Protein AF-A0A0C9WBU6-F1 (afdb_monomer)

Secondary structure (DSSP, 8-state):
--------S---TTPPPSEEEE-TTSSSEEEE-S--S---EE--HHHH-----SS---TT-TTEEEEE-TTT--EEEEEETTTTEEEE-GGGB-B-TTSPBTTHHHH---EEESGGG-SS---SSSEEBSSSTTTS-B--

Mean predicted aligned error: 7.33 Å

InterPro domains:
  IPR006913 CENP-V/GFA domain [PF04828] (19-51)
  IPR011057 Mss4-like superfamily [SSF51316] (17-134)

Organism: NCBI:txid994086

Nearest PDB structures (foldseek):
  4wac-assembly1_A  TM=7.901E-01  e=9.351E-01  Staphylococcus aureus
  7qnt-assembly1_AAA  TM=7.932E-01  e=1.276E+00  Staphylococcus epidermidis
  4x7r-assembly2_B  TM=7.510E-01  e=1.358E+00  Staphylococcus aureus subsp. aureus 21178
  6w2x-assembly1_B  TM=4.704E-01  e=1.276E+00  Homo sapiens
  8p1x-assembly1_AAA  TM=4.088E-01  e=2.233E+00  Staphylococcus epidermidis

pLDDT: mean 85.5, std 17.8, range [31.09, 98.12]

Solvent-accessible surface area (backbone atoms only — not comparable to full-atom values): 8661 Å² total; per-residue (Å²): 136,85,82,82,77,86,73,85,65,87,73,69,86,90,68,77,64,69,43,50,30,32,36,92,78,56,85,42,70,52,72,34,77,64,78,66,97,71,39,60,46,66,27,40,67,71,71,71,52,8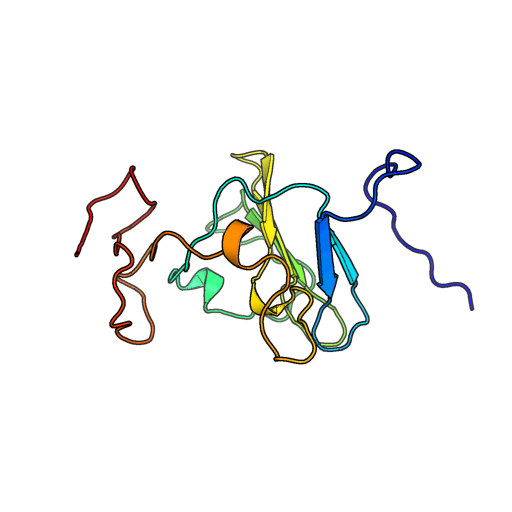4,63,76,53,49,58,49,79,38,89,92,41,71,52,38,43,39,39,29,37,83,88,70,36,40,64,46,38,30,42,29,71,86,75,76,43,77,48,70,43,72,91,31,44,43,56,47,99,87,69,46,55,62,68,41,94,69,55,56,60,63,31,30,22,23,45,86,54,44,94,66,90,77,95,65,92,53,44,28,14,60,34,50,82,97,75,40,60,73,77,87

Sequence (140 aa):
MSQEQIAIGVLPYGRTPFLNGSCFCKTVTFALYAPPVLSAFCHCTNCQRLTVLEHYDNPMKRHKRRFRCKTCGVCVASYNMNTFQYSIWGPTLERGTDGKILNWDKIKPTAHQFYGTRVLDVNDELGKWVGYEGKSTKIC

Structure (mmCIF, N/CA/C/O backbone):
data_AF-A0A0C9WBU6-F1
#
_entry.id   AF-A0A0C9WBU6-F1
#
loop_
_atom_site.group_PDB
_atom_site.id
_atom_site.type_symbol
_atom_site.label_atom_id
_atom_site.label_alt_id
_atom_site.label_comp_id
_atom_site.label_asym_id
_atom_site.label_entity_id
_atom_site.label_seq_id
_atom_site.pdbx_PDB_ins_code
_atom_site.Cartn_x
_atom_site.Cartn_y
_atom_site.Cartn_z
_atom_site.occupancy
_atom_site.B_iso_or_equiv
_atom_site.auth_seq_id
_atom_site.auth_comp_id
_atom_site.auth_asym_id
_atom_site.auth_atom_id
_atom_site.pdbx_PDB_model_num
ATOM 1 N N . MET A 1 1 ? -10.618 3.694 32.183 1.00 34.12 1 MET A N 1
ATOM 2 C CA . MET A 1 1 ? -9.425 3.063 31.580 1.00 34.12 1 MET A CA 1
ATOM 3 C C . MET A 1 1 ? -9.071 3.845 30.326 1.00 34.12 1 MET A C 1
ATOM 5 O O . MET A 1 1 ? -9.666 3.626 29.280 1.00 34.12 1 MET A O 1
ATOM 9 N N . SER A 1 2 ? -8.212 4.849 30.478 1.00 31.09 2 SER A N 1
ATOM 10 C CA . SER A 1 2 ? -7.728 5.716 29.404 1.00 31.09 2 SER A CA 1
ATOM 11 C C . SER A 1 2 ? -6.727 4.948 28.545 1.00 31.09 2 SER A C 1
ATOM 13 O O . SER A 1 2 ? -5.710 4.488 29.057 1.00 31.09 2 SER A O 1
ATOM 15 N N . GLN A 1 3 ? -7.020 4.775 27.256 1.00 33.06 3 GLN A N 1
ATOM 16 C CA . GLN A 1 3 ? -6.040 4.257 26.305 1.00 33.06 3 GLN A CA 1
ATOM 17 C C . GLN A 1 3 ? -5.033 5.365 25.995 1.00 33.06 3 GLN A C 1
ATOM 19 O O . GLN A 1 3 ? -5.389 6.392 25.420 1.00 33.06 3 GLN A O 1
ATOM 24 N N . GLU A 1 4 ? -3.784 5.153 26.399 1.00 34.06 4 GLU A N 1
ATOM 25 C CA . GLU A 1 4 ? -2.651 5.977 25.994 1.00 34.06 4 GLU A CA 1
ATOM 26 C C . GLU A 1 4 ? -2.433 5.818 24.484 1.00 34.06 4 GLU A C 1
ATOM 28 O O . GLU A 1 4 ? -2.013 4.770 23.990 1.00 34.06 4 GLU A O 1
ATOM 33 N N . GLN A 1 5 ? -2.751 6.869 23.728 1.00 33.53 5 GLN A N 1
ATOM 34 C CA . GLN A 1 5 ? -2.332 6.995 22.340 1.00 33.53 5 GLN A CA 1
ATOM 35 C C . GLN A 1 5 ? -0.854 7.392 22.321 1.00 33.53 5 GLN A C 1
ATOM 37 O O . GLN A 1 5 ? -0.492 8.513 22.672 1.00 33.53 5 GLN A O 1
ATOM 42 N N . ILE A 1 6 ? 0.007 6.473 21.889 1.00 32.53 6 ILE A N 1
ATOM 43 C CA . ILE A 1 6 ? 1.410 6.767 21.589 1.00 32.53 6 ILE A CA 1
ATOM 44 C C . ILE A 1 6 ? 1.434 7.626 20.314 1.00 32.53 6 ILE A C 1
ATOM 46 O O . ILE A 1 6 ? 1.388 7.112 19.196 1.00 32.53 6 ILE A O 1
ATOM 50 N N . ALA A 1 7 ? 1.451 8.948 20.487 1.00 34.44 7 ALA A N 1
ATOM 51 C CA . ALA A 1 7 ? 1.556 9.918 19.404 1.00 34.44 7 ALA A CA 1
ATOM 52 C C . ALA A 1 7 ? 3.016 10.025 18.937 1.00 34.44 7 ALA A C 1
ATOM 54 O O . ALA A 1 7 ? 3.849 10.684 19.558 1.00 34.44 7 ALA A O 1
ATOM 55 N N . ILE A 1 8 ? 3.336 9.368 17.822 1.00 41.56 8 ILE A N 1
ATOM 56 C CA . ILE A 1 8 ? 4.603 9.571 17.118 1.00 41.56 8 ILE A CA 1
ATOM 57 C C . ILE A 1 8 ? 4.432 10.812 16.230 1.00 41.56 8 ILE A C 1
ATOM 59 O O . ILE A 1 8 ? 3.912 10.720 15.121 1.00 41.56 8 ILE A O 1
ATOM 63 N N . GLY A 1 9 ? 4.852 11.972 16.737 1.00 39.25 9 GLY A N 1
ATOM 64 C CA . GLY A 1 9 ? 4.887 13.237 15.999 1.00 39.25 9 GLY A CA 1
ATOM 65 C C . GLY A 1 9 ? 3.729 14.175 16.337 1.00 39.25 9 GLY A C 1
ATOM 66 O O . GLY A 1 9 ? 2.559 13.823 16.226 1.00 39.25 9 GLY A O 1
ATOM 67 N N . VAL A 1 10 ? 4.073 15.395 16.745 1.00 42.53 10 VAL A N 1
ATOM 68 C CA . VAL A 1 10 ? 3.142 16.510 16.947 1.00 42.53 10 VAL A CA 1
ATOM 69 C C . VAL A 1 10 ? 2.334 16.705 15.660 1.00 42.53 10 VAL A C 1
ATOM 71 O O . VAL A 1 10 ? 2.887 17.100 14.634 1.00 42.53 10 VAL A O 1
ATOM 74 N N . LEU A 1 11 ? 1.036 16.394 15.690 1.00 48.97 11 LEU A N 1
ATOM 75 C CA . LEU A 1 11 ? 0.122 16.750 14.607 1.00 48.97 11 LEU A CA 1
ATOM 76 C C . LEU A 1 11 ? 0.175 18.278 14.451 1.00 48.97 11 LEU A C 1
ATOM 78 O O . LEU A 1 11 ? -0.061 18.973 15.442 1.00 48.97 11 LEU A O 1
ATOM 82 N N . PRO A 1 12 ? 0.474 18.842 13.266 1.00 47.84 12 PRO A N 1
ATOM 83 C CA . PRO A 1 12 ? 0.295 20.270 13.070 1.00 47.84 12 PRO A CA 1
ATOM 84 C C . PRO A 1 12 ? -1.193 20.564 13.268 1.00 47.84 12 PRO A C 1
ATOM 86 O O . PRO A 1 12 ? -2.043 20.075 12.519 1.00 47.84 12 PRO A O 1
ATOM 89 N N . TYR A 1 13 ? -1.492 21.302 14.333 1.00 42.34 13 TYR A N 1
ATOM 90 C CA . TYR A 1 13 ? -2.827 21.734 14.720 1.00 42.34 13 TYR A CA 1
ATOM 91 C C . TYR A 1 13 ? -3.584 22.256 13.481 1.00 42.34 13 TYR A C 1
ATOM 93 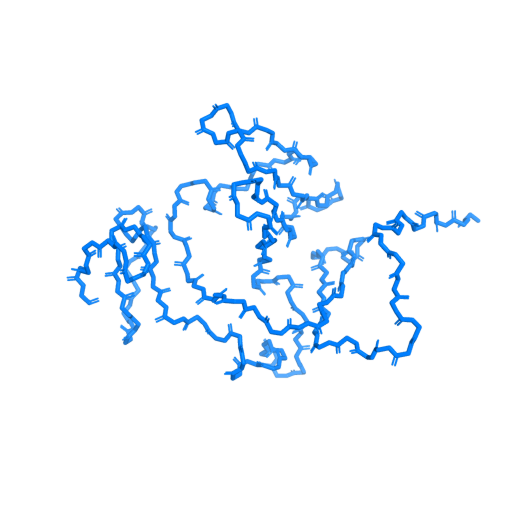O O . TYR A 1 13 ? -3.123 23.187 12.82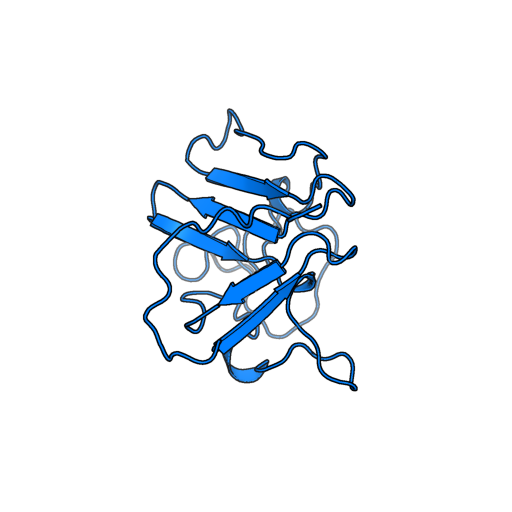3 1.00 42.34 13 TYR A O 1
ATOM 101 N N . GLY A 1 14 ? -4.706 21.617 13.121 1.00 58.62 14 GLY A N 1
ATOM 102 C CA . GLY A 1 14 ? -5.623 22.106 12.080 1.00 58.62 14 GLY A CA 1
ATOM 103 C C . GLY A 1 14 ? -5.553 21.476 10.678 1.00 58.62 14 GLY A C 1
ATOM 104 O O . GLY A 1 14 ? -6.236 21.974 9.787 1.00 58.62 14 GLY A O 1
ATOM 105 N N . ARG A 1 15 ? -4.792 20.398 10.427 1.00 69.81 15 ARG A N 1
ATOM 106 C CA . ARG A 1 15 ? -4.872 19.692 9.126 1.00 69.81 15 ARG A CA 1
ATOM 107 C C . ARG A 1 15 ? -5.868 18.533 9.147 1.00 69.81 15 ARG A C 1
ATOM 109 O O . ARG A 1 15 ? -5.721 17.600 9.932 1.00 69.81 15 ARG A O 1
ATOM 116 N N . THR A 1 16 ? -6.822 18.551 8.219 1.00 84.94 16 THR A N 1
ATOM 117 C CA . THR A 1 16 ? -7.675 17.396 7.907 1.00 84.94 16 THR A CA 1
ATOM 118 C C . THR A 1 16 ? -6.829 16.294 7.259 1.00 84.94 16 THR A C 1
ATOM 120 O O . THR A 1 16 ? -6.054 16.597 6.344 1.00 84.94 16 THR A O 1
ATOM 123 N N . PRO A 1 17 ? -6.944 15.027 7.697 1.00 91.38 17 PRO A N 1
ATOM 124 C CA . PRO A 1 17 ? -6.287 13.912 7.029 1.00 91.38 17 PRO A CA 1
ATOM 125 C C . PRO A 1 17 ? -6.650 13.846 5.544 1.00 91.38 17 PRO A C 1
ATOM 127 O O . PRO A 1 17 ? -7.810 13.979 5.163 1.00 91.38 17 PRO A O 1
ATOM 130 N N . PHE A 1 18 ? -5.646 13.597 4.708 1.00 92.56 18 PHE A N 1
ATOM 131 C CA . PHE A 1 18 ? -5.838 13.252 3.305 1.00 92.56 18 PHE A CA 1
ATOM 132 C C . PHE A 1 18 ? -6.555 11.903 3.167 1.00 92.56 18 PHE A C 1
ATOM 134 O O . PHE A 1 18 ? -7.392 11.740 2.285 1.00 92.56 18 PHE A O 1
ATOM 141 N N . LEU A 1 19 ? -6.216 10.931 4.017 1.00 95.12 19 LEU A N 1
ATOM 142 C CA . LEU A 1 19 ? -6.828 9.605 4.030 1.00 95.12 19 LEU A CA 1
ATOM 143 C C . LEU A 1 19 ? -6.599 8.943 5.389 1.00 95.12 19 LEU A C 1
ATOM 145 O O . LEU A 1 19 ? -5.492 9.026 5.921 1.00 95.12 19 LEU A O 1
ATOM 149 N N . ASN A 1 20 ? -7.596 8.250 5.931 1.00 96.94 20 ASN A N 1
ATOM 150 C CA . ASN A 1 20 ? -7.407 7.439 7.131 1.00 96.94 20 ASN A CA 1
ATOM 151 C C . ASN A 1 20 ? -7.177 5.970 6.780 1.00 96.94 20 ASN A C 1
ATOM 153 O O . ASN A 1 20 ? -7.427 5.501 5.666 1.00 96.94 20 ASN A O 1
ATOM 157 N N . GLY A 1 21 ? -6.716 5.218 7.767 1.00 96.38 21 GLY A N 1
ATOM 158 C CA . GLY A 1 21 ? -6.645 3.776 7.683 1.00 96.38 21 GLY A CA 1
ATOM 159 C C . GLY A 1 21 ? -6.678 3.118 9.050 1.00 96.38 21 GLY A C 1
ATOM 160 O O . GLY A 1 21 ? -6.606 3.755 10.102 1.00 96.38 21 GLY A O 1
ATOM 161 N N . SER A 1 22 ? -6.848 1.805 9.030 1.00 96.88 22 SER A N 1
ATOM 162 C CA . SER A 1 22 ? -6.983 0.989 10.229 1.00 96.88 22 SER A CA 1
ATOM 163 C C . SER A 1 22 ? -6.628 -0.463 9.950 1.00 96.88 22 SER A C 1
ATOM 165 O O . SER A 1 22 ? -6.815 -0.963 8.840 1.00 96.88 22 SER A O 1
ATOM 167 N N . CYS A 1 23 ? -6.159 -1.180 10.967 1.00 94.69 23 CYS A N 1
ATOM 168 C CA . CYS A 1 23 ? -6.141 -2.638 10.898 1.00 94.69 23 CYS A CA 1
ATOM 169 C C . CYS A 1 23 ? -7.577 -3.202 10.818 1.00 94.69 23 CYS A C 1
ATOM 171 O O . CYS A 1 23 ? -8.554 -2.500 11.087 1.00 94.69 23 CYS A O 1
ATOM 173 N N . PHE A 1 24 ? -7.726 -4.487 10.483 1.00 93.88 24 PHE A N 1
ATOM 174 C CA . PHE A 1 24 ? -9.055 -5.075 10.256 1.00 93.88 24 PHE A CA 1
ATOM 175 C C . PHE A 1 24 ? -9.929 -5.141 11.515 1.00 93.88 24 PHE A C 1
ATOM 177 O O . PHE A 1 24 ? -11.137 -4.965 11.411 1.00 93.88 24 PHE A O 1
ATOM 184 N N . CYS A 1 25 ? -9.338 -5.295 12.705 1.00 95.31 25 CYS A N 1
ATOM 185 C CA . CYS A 1 25 ? -10.072 -5.235 13.977 1.00 95.31 25 CYS A CA 1
ATOM 186 C C . CYS A 1 25 ? -10.223 -3.814 14.544 1.00 95.31 25 CYS A C 1
ATOM 188 O O . CYS A 1 25 ? -10.703 -3.656 15.661 1.00 95.31 25 CYS A O 1
ATOM 190 N N . LYS A 1 26 ? -9.774 -2.783 13.814 1.00 95.31 26 LYS A N 1
ATOM 191 C CA . LYS A 1 26 ? -9.861 -1.356 14.179 1.00 95.31 26 LYS A CA 1
ATOM 192 C C . LYS A 1 26 ? -9.103 -0.917 15.438 1.00 95.31 26 LYS A C 1
ATOM 194 O O . LYS A 1 26 ? -9.076 0.271 15.727 1.00 95.31 26 LYS A O 1
ATOM 199 N N . THR A 1 27 ? -8.415 -1.822 16.134 1.00 95.69 27 THR A N 1
ATOM 200 C CA . THR A 1 27 ? -7.588 -1.496 17.313 1.00 95.69 27 THR A CA 1
ATOM 201 C C . THR A 1 27 ? -6.438 -0.537 16.996 1.00 95.69 27 THR A C 1
ATOM 203 O O . THR A 1 27 ? -6.055 0.264 17.837 1.00 95.69 27 THR A O 1
ATOM 206 N N . VAL A 1 28 ? -5.872 -0.621 15.789 1.00 94.19 28 VAL A N 1
ATOM 207 C CA . VAL A 1 28 ? -4.840 0.303 15.305 1.00 94.19 28 VAL A CA 1
ATOM 208 C C . VAL A 1 28 ? -5.448 1.156 14.205 1.00 94.19 28 VAL A C 1
ATOM 210 O O . VAL A 1 28 ? -5.920 0.615 13.203 1.00 94.19 28 VAL A O 1
ATOM 213 N N . THR A 1 29 ? -5.389 2.472 14.374 1.00 96.31 29 THR A N 1
ATOM 214 C CA . THR A 1 29 ? -5.791 3.473 13.383 1.00 96.31 29 THR A CA 1
ATOM 215 C C . THR A 1 29 ? -4.610 4.381 13.052 1.00 96.31 29 THR A C 1
ATOM 217 O O . THR A 1 29 ? -3.662 4.503 13.828 1.00 96.31 29 THR A O 1
ATOM 220 N N . PHE A 1 30 ? -4.627 4.975 11.863 1.00 94.31 30 PHE A N 1
ATOM 221 C CA . PHE A 1 30 ? -3.617 5.930 11.420 1.00 94.31 30 PHE A CA 1
ATOM 222 C C . PHE A 1 30 ? -4.221 6.929 10.431 1.00 94.31 30 PHE A C 1
ATOM 224 O O . PHE A 1 30 ? -5.231 6.648 9.783 1.00 94.31 30 PHE A O 1
ATOM 231 N N . ALA A 1 31 ? -3.568 8.080 10.292 1.00 95.06 31 ALA A N 1
ATOM 232 C CA . ALA A 1 31 ? -3.947 9.137 9.365 1.00 95.06 31 ALA A CA 1
ATOM 233 C C . ALA A 1 31 ? -2.778 9.468 8.430 1.00 95.06 31 ALA A C 1
ATOM 235 O O . ALA A 1 31 ? -1.624 9.551 8.853 1.00 95.06 31 ALA A O 1
ATOM 236 N N . LEU A 1 32 ? -3.084 9.657 7.151 1.00 94.00 32 LEU A N 1
ATOM 237 C CA . LEU A 1 32 ? -2.162 10.124 6.125 1.00 94.00 32 LEU A CA 1
ATOM 238 C C . LEU A 1 32 ? -2.496 11.574 5.806 1.00 94.00 32 LEU A C 1
ATOM 240 O O . LEU A 1 32 ? -3.655 11.910 5.583 1.00 94.00 32 LEU A O 1
ATOM 244 N N . TYR A 1 33 ? -1.478 12.426 5.754 1.00 92.94 33 TYR A N 1
ATOM 245 C CA . TYR A 1 33 ? -1.635 13.870 5.541 1.00 92.94 33 TYR A CA 1
ATOM 246 C C . TYR A 1 33 ? -1.149 14.340 4.166 1.00 92.94 33 TYR A C 1
ATOM 248 O O . TYR A 1 33 ? -1.200 15.531 3.868 1.00 92.94 33 TYR A O 1
ATOM 256 N N . ALA A 1 34 ? -0.674 13.418 3.329 1.00 91.62 34 ALA A N 1
ATOM 257 C CA . ALA A 1 34 ? -0.230 13.691 1.971 1.00 91.62 34 ALA A CA 1
ATOM 258 C C . ALA A 1 34 ? -0.445 12.459 1.073 1.00 91.62 34 ALA A C 1
ATOM 260 O O . ALA A 1 34 ? -0.459 11.332 1.585 1.00 91.62 34 ALA A O 1
ATOM 261 N N . PRO A 1 35 ? -0.582 12.650 -0.252 1.00 92.94 35 PRO A N 1
ATOM 262 C CA . PRO A 1 35 ? -0.532 11.558 -1.218 1.00 92.94 35 PRO A CA 1
ATOM 263 C C . PRO A 1 35 ? 0.799 10.788 -1.153 1.00 92.94 35 PRO A C 1
ATOM 265 O O . PRO A 1 35 ? 1.829 11.361 -0.781 1.00 92.94 35 PRO A O 1
ATOM 268 N N . PRO A 1 36 ? 0.812 9.494 -1.519 1.00 94.50 36 PRO A N 1
ATOM 269 C CA . PRO A 1 36 ? 2.035 8.709 -1.534 1.00 94.50 36 PRO A CA 1
ATOM 270 C C . PRO A 1 36 ? 2.973 9.173 -2.654 1.00 94.50 36 PRO A C 1
ATOM 272 O O . PRO A 1 36 ? 2.539 9.503 -3.752 1.00 94.50 36 PRO A O 1
ATOM 275 N N . VAL A 1 37 ? 4.281 9.104 -2.399 1.00 94.38 37 VAL A N 1
ATOM 276 C CA . VAL A 1 37 ? 5.316 9.321 -3.429 1.00 94.38 37 VAL A CA 1
ATOM 277 C C . VAL A 1 37 ? 5.335 8.220 -4.498 1.00 94.38 37 VAL A C 1
ATOM 279 O O . VAL A 1 37 ? 5.839 8.431 -5.594 1.00 94.38 37 VAL A O 1
ATOM 282 N N . LEU A 1 38 ? 4.823 7.033 -4.162 1.00 94.19 38 LEU A N 1
ATOM 283 C CA . LEU A 1 38 ? 4.711 5.864 -5.031 1.00 94.19 38 LEU A CA 1
ATOM 284 C C . LEU A 1 38 ? 3.554 4.993 -4.536 1.00 94.19 38 LEU A C 1
ATOM 286 O O . LEU A 1 38 ? 3.477 4.688 -3.343 1.00 94.19 38 LEU A O 1
ATOM 290 N N . SER A 1 39 ? 2.721 4.522 -5.460 1.00 95.81 39 SER A N 1
ATOM 291 C CA . SER A 1 39 ? 1.752 3.455 -5.216 1.00 95.81 39 SER A CA 1
ATOM 292 C C . SER A 1 39 ? 1.975 2.341 -6.232 1.00 95.81 39 SER A C 1
ATOM 294 O O . SER A 1 39 ? 1.974 2.588 -7.433 1.00 95.81 39 SER A O 1
ATOM 296 N N . ALA A 1 40 ? 2.206 1.116 -5.764 1.00 95.69 40 ALA A N 1
ATOM 297 C CA . ALA A 1 40 ? 2.520 -0.018 -6.629 1.00 95.69 40 ALA A CA 1
ATOM 298 C C . ALA A 1 40 ? 2.047 -1.338 -6.013 1.00 95.69 40 ALA A C 1
ATOM 300 O O . ALA A 1 40 ? 2.061 -1.516 -4.790 1.00 95.69 40 ALA A O 1
ATOM 301 N N . PHE A 1 41 ? 1.715 -2.304 -6.866 1.00 95.75 41 PHE A N 1
ATOM 302 C CA . PHE A 1 41 ? 1.560 -3.691 -6.449 1.00 95.75 41 PHE A CA 1
ATOM 303 C C . PHE A 1 41 ? 2.942 -4.315 -6.247 1.00 95.75 41 PHE A C 1
ATOM 305 O O . PHE A 1 41 ? 3.730 -4.432 -7.182 1.00 95.75 41 PHE A O 1
ATOM 312 N N . CYS A 1 42 ? 3.252 -4.732 -5.018 1.00 93.94 42 CYS A N 1
ATOM 313 C CA . CYS A 1 42 ? 4.534 -5.352 -4.687 1.00 93.94 42 CYS A CA 1
ATOM 314 C C . CYS A 1 42 ? 4.384 -6.866 -4.530 1.00 93.94 42 CYS A C 1
ATOM 316 O O . CYS A 1 42 ? 3.750 -7.340 -3.588 1.00 93.94 42 CYS A O 1
ATOM 318 N N . HIS A 1 43 ? 5.047 -7.623 -5.401 1.00 92.81 43 HIS A N 1
ATOM 319 C CA . HIS A 1 43 ? 4.964 -9.084 -5.446 1.00 92.81 43 HIS A CA 1
ATOM 320 C C . HIS A 1 43 ? 6.097 -9.785 -4.704 1.00 92.81 43 HIS A C 1
ATOM 322 O O . HIS A 1 43 ? 6.212 -11.001 -4.785 1.00 92.81 43 HIS A O 1
ATOM 328 N N . CYS A 1 44 ? 6.947 -9.066 -3.964 1.00 90.38 44 CYS A N 1
ATOM 32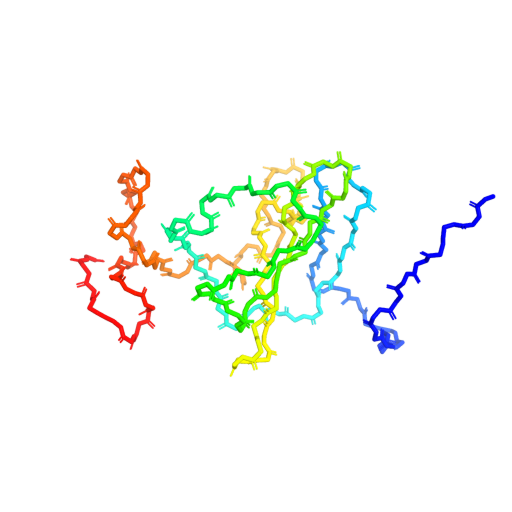9 C CA . CYS A 1 44 ? 8.056 -9.721 -3.275 1.00 90.38 44 CYS A CA 1
ATOM 330 C C . CYS A 1 44 ? 7.547 -10.682 -2.187 1.00 90.38 44 CYS A C 1
ATOM 332 O O . CYS A 1 44 ? 6.607 -10.371 -1.448 1.00 90.38 44 CYS A O 1
ATOM 334 N N . THR A 1 45 ? 8.236 -11.809 -2.011 1.00 87.94 45 THR A N 1
ATOM 335 C CA . THR A 1 45 ? 7.878 -12.849 -1.025 1.00 87.94 45 THR A CA 1
ATOM 336 C C . THR A 1 45 ? 7.758 -12.318 0.403 1.00 87.94 45 THR A C 1
ATOM 338 O O . THR A 1 45 ? 6.966 -12.804 1.204 1.00 87.94 45 THR A O 1
ATOM 341 N N . ASN A 1 46 ? 8.496 -11.258 0.734 1.00 84.94 46 ASN A N 1
ATOM 342 C CA . ASN A 1 46 ? 8.362 -10.594 2.024 1.00 84.94 46 ASN A CA 1
ATOM 343 C C . ASN A 1 46 ? 7.003 -9.897 2.173 1.00 84.94 46 ASN A C 1
ATOM 345 O O . ASN A 1 46 ? 6.432 -9.921 3.255 1.00 84.94 46 ASN A O 1
ATOM 349 N N . CYS A 1 47 ? 6.504 -9.191 1.155 1.00 84.81 47 CYS A N 1
ATOM 350 C CA . CYS A 1 47 ? 5.205 -8.503 1.219 1.00 84.81 47 CYS A CA 1
ATOM 351 C C . CYS A 1 47 ? 4.031 -9.484 1.146 1.00 84.81 47 CYS A C 1
ATOM 353 O O . CYS A 1 47 ? 3.009 -9.221 1.768 1.00 84.81 47 CYS A O 1
ATOM 355 N N . GLN A 1 48 ? 4.216 -10.620 0.472 1.00 85.38 48 GLN A N 1
ATOM 356 C CA . GLN A 1 48 ? 3.245 -11.717 0.449 1.00 85.38 48 GLN A CA 1
ATOM 357 C C . GLN A 1 48 ? 3.095 -12.396 1.815 1.00 85.38 48 GLN A C 1
ATOM 359 O O . GLN A 1 48 ? 2.003 -12.803 2.195 1.00 85.38 48 GLN A O 1
ATOM 364 N N . ARG A 1 49 ? 4.188 -12.513 2.579 1.00 77.56 49 ARG A N 1
ATOM 365 C CA . ARG A 1 49 ? 4.184 -13.199 3.876 1.00 77.56 49 ARG A CA 1
ATOM 366 C C . ARG A 1 49 ? 3.683 -12.291 5.005 1.00 77.56 49 ARG A C 1
ATOM 368 O O . ARG A 1 49 ? 4.302 -11.279 5.365 1.00 77.56 49 ARG A O 1
ATOM 375 N N . LEU A 1 50 ? 2.582 -12.707 5.625 1.00 63.44 50 LEU A N 1
ATOM 376 C CA . LEU A 1 50 ? 2.076 -12.160 6.881 1.00 63.44 50 LEU A CA 1
ATOM 377 C C . LEU A 1 50 ? 2.705 -12.941 8.047 1.00 63.44 50 LEU A C 1
ATOM 379 O O . LEU A 1 50 ? 2.256 -14.026 8.385 1.00 63.44 50 LEU A O 1
ATOM 383 N N . THR A 1 51 ? 3.780 -12.418 8.639 1.00 58.47 51 THR A N 1
ATOM 384 C CA . THR A 1 51 ? 4.328 -12.945 9.903 1.00 58.47 51 THR A CA 1
ATOM 385 C C . THR A 1 51 ? 3.664 -12.232 11.086 1.00 58.47 51 THR A C 1
ATOM 387 O O . THR A 1 51 ? 3.343 -11.056 10.966 1.00 58.47 51 THR A O 1
ATOM 390 N N . VAL A 1 52 ? 3.430 -12.916 12.212 1.00 56.06 52 VAL A N 1
ATOM 391 C CA . VAL A 1 52 ? 2.543 -12.444 13.310 1.00 56.06 52 VAL A CA 1
ATOM 392 C C . VAL A 1 52 ? 3.244 -11.514 14.325 1.00 56.06 52 VAL A C 1
ATOM 394 O O . VAL A 1 52 ? 2.633 -11.035 15.270 1.00 56.06 52 VAL A O 1
ATOM 397 N N . LEU A 1 53 ? 4.530 -11.215 14.144 1.00 61.12 53 LEU A N 1
ATOM 398 C CA . LEU A 1 53 ? 5.293 -10.392 15.091 1.00 61.12 53 LEU A CA 1
ATOM 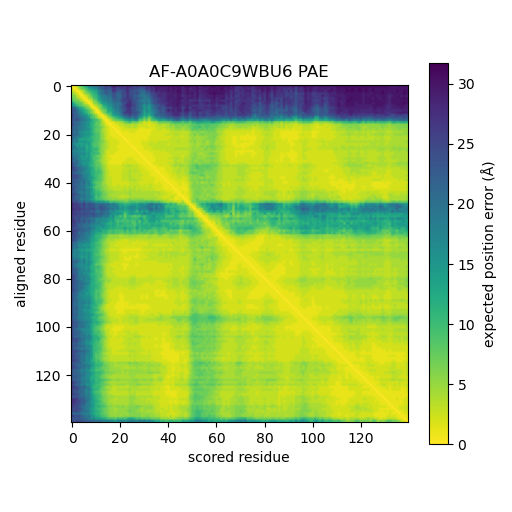399 C C . LEU A 1 53 ? 4.911 -8.903 14.985 1.00 61.12 53 LEU A C 1
ATOM 401 O O . LEU A 1 53 ? 4.884 -8.363 13.877 1.00 61.12 53 LEU A O 1
ATOM 405 N N . GLU A 1 54 ? 4.663 -8.243 16.128 1.00 54.81 54 GLU A N 1
ATOM 406 C CA . GLU A 1 54 ? 4.307 -6.808 16.236 1.00 54.81 54 GLU A CA 1
ATOM 407 C C . GLU A 1 54 ? 5.227 -5.927 15.383 1.00 54.81 54 GLU A C 1
ATOM 409 O O . GLU A 1 54 ? 4.773 -5.094 14.593 1.00 54.81 54 GLU A O 1
ATOM 414 N N . HIS A 1 55 ? 6.526 -6.179 15.515 1.00 66.88 55 HIS A N 1
ATOM 415 C CA . HIS A 1 55 ? 7.559 -5.751 14.597 1.00 66.88 55 HIS A CA 1
ATOM 416 C C . HIS A 1 55 ? 8.453 -6.948 14.276 1.00 66.88 55 HIS A C 1
ATOM 418 O O . HIS A 1 55 ? 8.617 -7.864 15.078 1.00 66.88 55 HIS A O 1
ATOM 424 N N . TYR A 1 56 ? 9.013 -6.961 13.072 1.00 68.44 56 TYR A N 1
ATOM 425 C CA . TYR A 1 56 ? 9.957 -7.987 12.648 1.00 68.44 56 TYR A CA 1
ATOM 426 C C . TYR A 1 56 ? 11.130 -7.309 11.961 1.00 68.44 56 TYR A C 1
ATOM 428 O O . TYR A 1 56 ? 10.964 -6.740 10.876 1.00 68.44 56 TYR A O 1
ATOM 436 N N . ASP A 1 57 ? 12.296 -7.392 12.590 1.00 69.62 57 ASP A N 1
ATOM 437 C CA . ASP A 1 57 ? 13.552 -7.013 11.967 1.00 69.62 57 ASP A CA 1
ATOM 438 C C . ASP A 1 57 ? 14.009 -8.180 11.091 1.00 69.62 57 ASP A C 1
ATOM 440 O O . ASP A 1 57 ? 14.430 -9.236 11.562 1.00 69.62 57 ASP A O 1
ATOM 444 N N . ASN A 1 58 ? 13.865 -8.011 9.779 1.00 69.81 58 ASN A N 1
ATOM 445 C CA . ASN A 1 58 ? 14.276 -9.032 8.829 1.00 69.81 58 ASN A CA 1
ATOM 446 C C . ASN A 1 58 ? 15.813 -9.035 8.732 1.00 69.81 58 ASN A C 1
ATOM 448 O O . ASN A 1 58 ? 16.369 -8.037 8.264 1.00 69.81 58 ASN A O 1
ATOM 452 N N . PRO A 1 59 ? 16.516 -10.132 9.074 1.00 72.62 59 PRO A N 1
ATOM 453 C CA . PRO A 1 59 ? 17.977 -10.173 9.000 1.00 72.62 59 PRO A CA 1
ATOM 454 C C . PRO A 1 59 ? 18.499 -9.953 7.571 1.00 72.62 59 PRO A C 1
ATOM 456 O O . PRO A 1 59 ? 19.582 -9.396 7.399 1.00 72.62 59 PRO A O 1
ATOM 459 N N . MET A 1 60 ? 17.698 -10.295 6.554 1.00 74.69 60 MET A N 1
ATOM 460 C CA . MET A 1 60 ? 17.990 -10.058 5.135 1.00 74.69 60 MET A CA 1
ATOM 461 C C . MET A 1 60 ? 17.623 -8.642 4.666 1.00 74.69 60 MET A C 1
ATOM 463 O O . MET A 1 60 ? 18.043 -8.217 3.593 1.00 74.69 60 MET A O 1
ATOM 467 N N . LYS A 1 61 ? 16.812 -7.899 5.432 1.00 76.31 61 LYS A N 1
ATOM 468 C CA . LYS A 1 61 ? 16.375 -6.527 5.112 1.00 76.31 61 LYS A CA 1
ATOM 469 C C . LYS A 1 61 ? 16.346 -5.645 6.360 1.00 76.31 61 LYS A C 1
ATOM 471 O O . LYS A 1 61 ? 15.314 -5.069 6.694 1.00 76.31 61 LYS A O 1
ATOM 476 N N . ARG A 1 62 ? 17.503 -5.507 7.012 1.00 81.19 62 ARG A N 1
ATOM 477 C CA . ARG A 1 62 ? 17.673 -4.749 8.269 1.00 81.19 62 ARG A CA 1
ATOM 478 C C . ARG A 1 62 ? 17.225 -3.292 8.174 1.00 81.19 62 ARG A C 1
ATOM 480 O O . ARG A 1 62 ? 16.792 -2.717 9.158 1.00 81.19 62 ARG A O 1
ATOM 487 N N . HIS A 1 63 ? 17.272 -2.715 6.975 1.00 87.19 63 HIS A N 1
ATOM 488 C CA . HIS A 1 63 ? 16.811 -1.356 6.701 1.00 87.19 63 HIS A CA 1
ATOM 489 C C . HIS A 1 63 ? 15.282 -1.196 6.729 1.00 87.19 63 HIS A C 1
ATOM 491 O O . HIS A 1 63 ? 14.808 -0.072 6.603 1.00 87.19 63 HIS A O 1
ATOM 497 N N . LYS 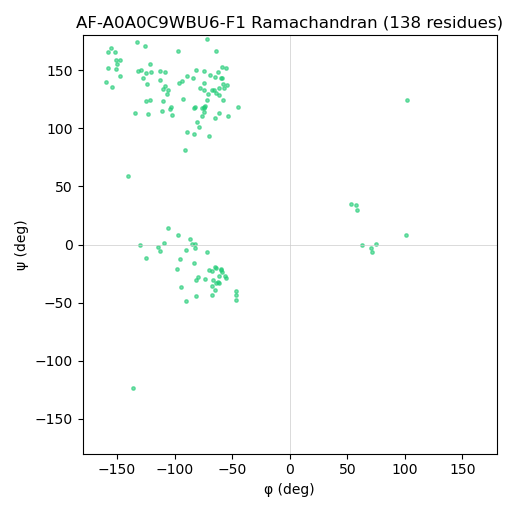A 1 64 ? 14.489 -2.272 6.852 1.00 85.88 64 LYS A N 1
ATOM 498 C CA . LYS A 1 64 ? 13.023 -2.211 6.784 1.00 85.88 64 LYS A CA 1
ATOM 499 C C . LYS A 1 64 ? 12.365 -2.782 8.039 1.00 85.88 64 LYS A C 1
ATOM 501 O O . LYS A 1 64 ? 12.345 -3.995 8.230 1.00 85.88 64 LYS A O 1
ATOM 506 N N . ARG A 1 65 ? 11.723 -1.910 8.820 1.00 87.88 65 ARG A N 1
ATOM 507 C CA . ARG A 1 65 ? 10.894 -2.270 9.982 1.00 87.88 65 ARG A CA 1
ATOM 508 C C . ARG A 1 65 ? 9.423 -2.336 9.586 1.00 87.88 65 ARG A C 1
ATOM 510 O O . ARG A 1 65 ? 8.955 -1.490 8.831 1.00 87.88 65 ARG A O 1
ATOM 517 N N . ARG A 1 66 ? 8.678 -3.326 10.078 1.00 87.31 66 ARG A N 1
ATOM 518 C CA . ARG A 1 66 ? 7.228 -3.475 9.840 1.00 87.31 66 ARG A CA 1
ATOM 519 C C . ARG A 1 66 ? 6.442 -3.266 11.124 1.00 87.31 66 ARG A C 1
ATOM 521 O O . ARG A 1 66 ? 6.940 -3.626 12.180 1.00 87.31 66 ARG A O 1
ATOM 528 N N . PHE A 1 67 ? 5.226 -2.748 10.997 1.00 88.69 67 PHE A N 1
ATOM 529 C CA . PHE A 1 67 ? 4.311 -2.479 12.102 1.00 88.69 67 PHE A CA 1
ATOM 530 C C . PHE A 1 67 ? 3.009 -3.247 11.8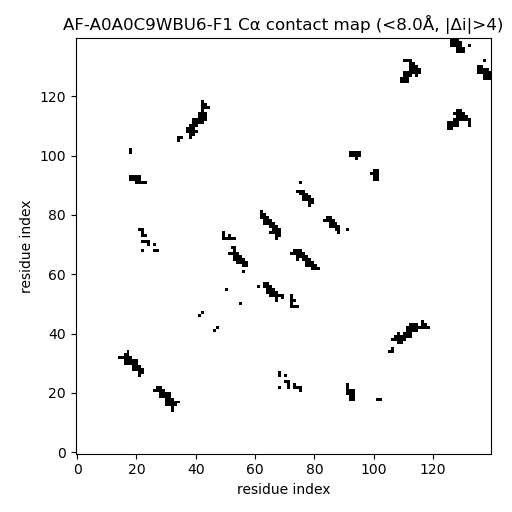93 1.00 88.69 67 PHE A C 1
ATOM 532 O O . PHE A 1 67 ? 2.362 -3.117 10.844 1.00 88.69 67 PHE A O 1
ATOM 539 N N . ARG A 1 68 ? 2.628 -4.053 12.885 1.00 89.12 68 ARG A N 1
ATOM 540 C CA . ARG A 1 68 ? 1.445 -4.915 12.833 1.00 89.12 68 ARG A CA 1
ATOM 541 C C . ARG A 1 68 ? 0.561 -4.728 14.055 1.00 89.12 68 ARG A C 1
ATOM 543 O O . ARG A 1 68 ? 1.037 -4.436 15.146 1.00 89.12 68 ARG A O 1
ATOM 550 N N . CYS A 1 69 ? -0.737 -4.933 13.873 1.00 89.19 69 CYS A N 1
ATOM 551 C CA . CYS A 1 69 ? -1.672 -4.957 14.990 1.00 89.19 69 CYS A CA 1
ATOM 552 C C . CYS A 1 69 ? -1.472 -6.228 15.830 1.00 89.19 69 CYS A C 1
ATOM 554 O O . CYS A 1 69 ? -1.508 -7.326 15.281 1.00 89.19 69 CYS A O 1
ATOM 556 N N . LYS A 1 70 ? -1.339 -6.090 17.155 1.00 87.88 70 LYS A N 1
ATOM 557 C CA . LYS A 1 70 ? -1.233 -7.230 18.087 1.00 87.88 70 LYS A CA 1
ATOM 558 C C . LYS A 1 70 ? -2.472 -8.122 18.103 1.00 87.88 70 LYS A C 1
ATOM 560 O O . LYS A 1 70 ? -2.357 -9.320 18.308 1.00 87.88 70 LYS A O 1
ATOM 565 N N . THR A 1 71 ? -3.643 -7.534 17.880 1.00 90.88 71 THR A N 1
ATOM 566 C CA . THR A 1 71 ? -4.925 -8.236 17.994 1.00 90.88 71 THR A CA 1
ATOM 567 C C . THR A 1 71 ? -5.252 -9.055 16.748 1.00 90.88 71 THR A C 1
ATOM 569 O O . THR A 1 71 ? -5.681 -10.194 16.868 1.00 90.88 71 THR A O 1
ATOM 572 N N . CYS A 1 72 ? -5.045 -8.504 15.545 1.00 90.50 72 CYS A N 1
ATOM 573 C CA . CYS A 1 72 ? -5.401 -9.185 14.289 1.00 90.50 72 CYS A CA 1
ATOM 574 C C . CYS A 1 72 ? -4.210 -9.557 13.391 1.00 90.50 72 CYS A C 1
ATOM 576 O O . CYS A 1 72 ? -4.413 -10.101 12.310 1.00 90.50 72 CYS A O 1
ATOM 578 N N . GLY A 1 73 ? -2.971 -9.222 13.765 1.00 88.50 73 GLY A N 1
ATOM 579 C CA . GLY A 1 73 ? -1.755 -9.552 13.004 1.00 88.50 73 GLY A CA 1
ATOM 580 C C . GLY A 1 73 ? -1.553 -8.778 11.690 1.00 88.50 73 GLY A C 1
ATOM 581 O O . GLY A 1 73 ? -0.499 -8.890 11.056 1.00 88.50 73 GLY A O 1
ATOM 582 N N . VAL A 1 74 ? -2.529 -7.968 11.267 1.00 90.06 74 VAL A N 1
ATOM 583 C CA . VAL A 1 74 ? -2.472 -7.197 10.016 1.00 90.06 74 VAL A CA 1
ATOM 584 C C . VAL A 1 74 ? -1.303 -6.214 10.040 1.00 90.06 74 VAL A C 1
ATOM 586 O O . VAL A 1 74 ? -1.167 -5.417 10.970 1.00 90.06 74 VAL A O 1
ATOM 589 N N . CYS A 1 75 ? -0.482 -6.246 8.988 1.00 90.56 75 CYS A N 1
ATOM 590 C CA . CYS A 1 75 ? 0.554 -5.244 8.745 1.00 90.56 75 CYS A CA 1
ATOM 591 C C . CYS A 1 75 ? -0.092 -3.957 8.244 1.00 90.56 75 CYS A C 1
ATOM 593 O O . CYS A 1 75 ? -0.691 -3.954 7.172 1.00 90.56 75 CYS A O 1
ATOM 595 N N . VAL A 1 76 ? 0.043 -2.871 9.001 1.00 92.31 76 VAL A N 1
ATOM 596 C CA . VAL A 1 76 ? -0.524 -1.569 8.623 1.00 92.31 76 VAL A CA 1
ATOM 597 C C . VAL A 1 76 ? 0.499 -0.704 7.896 1.00 92.31 76 VAL A C 1
ATOM 599 O O . VAL A 1 76 ? 0.152 -0.016 6.938 1.00 92.31 76 VAL A O 1
ATOM 602 N N . ALA A 1 77 ? 1.767 -0.783 8.308 1.00 92.81 77 ALA A N 1
ATOM 603 C CA . ALA A 1 77 ? 2.821 0.080 7.802 1.00 92.81 77 ALA A CA 1
ATOM 604 C C . ALA A 1 77 ? 4.202 -0.582 7.863 1.00 92.81 77 ALA A C 1
ATOM 606 O O . ALA A 1 77 ? 4.427 -1.586 8.541 1.00 92.81 77 ALA A O 1
ATOM 607 N N . SER A 1 78 ? 5.162 0.013 7.166 1.00 91.19 78 SER A N 1
ATOM 608 C CA . SER A 1 78 ? 6.579 -0.302 7.301 1.00 91.19 78 SER A CA 1
ATOM 609 C C . SER A 1 78 ? 7.413 0.938 7.069 1.00 91.19 78 SER A C 1
ATOM 611 O O . SER A 1 78 ? 7.071 1.720 6.190 1.00 91.19 78 SER A O 1
ATOM 613 N N . TYR A 1 79 ? 8.515 1.066 7.791 1.00 91.69 79 TYR A N 1
ATOM 614 C CA . TYR A 1 79 ? 9.477 2.145 7.643 1.00 91.69 79 TYR A CA 1
ATOM 615 C C . TYR A 1 79 ? 10.764 1.629 7.001 1.00 91.69 79 TYR A C 1
ATOM 617 O O . TYR A 1 79 ? 11.250 0.554 7.363 1.00 91.69 79 TYR A O 1
ATOM 625 N N . ASN A 1 80 ? 11.302 2.382 6.044 1.00 91.06 80 ASN A N 1
ATOM 626 C CA . ASN A 1 80 ? 12.577 2.100 5.395 1.00 91.06 80 ASN A CA 1
ATOM 627 C C . ASN A 1 80 ? 13.620 3.145 5.810 1.00 91.06 80 ASN A C 1
ATOM 629 O O . ASN A 1 80 ? 13.500 4.308 5.441 1.00 91.06 80 ASN A O 1
ATOM 633 N N . MET A 1 81 ? 14.662 2.721 6.524 1.00 92.44 81 MET A N 1
ATOM 634 C CA . MET A 1 81 ? 15.742 3.589 7.005 1.00 92.44 81 MET A CA 1
ATOM 635 C C . MET A 1 81 ? 16.654 4.106 5.886 1.00 92.44 81 MET A C 1
ATOM 637 O O . MET A 1 81 ? 17.283 5.138 6.064 1.00 92.44 81 MET A O 1
ATOM 641 N N . ASN A 1 82 ? 16.708 3.437 4.729 1.00 91.50 82 ASN A N 1
ATOM 642 C CA . ASN A 1 82 ? 17.532 3.895 3.605 1.00 91.50 82 ASN A CA 1
ATOM 643 C C . ASN A 1 82 ? 16.862 5.028 2.818 1.00 91.50 82 ASN A C 1
ATOM 645 O O . ASN A 1 82 ? 17.548 5.817 2.180 1.00 91.50 82 ASN A O 1
ATOM 649 N N . THR A 1 83 ? 15.527 5.075 2.808 1.00 91.31 83 THR A N 1
ATOM 650 C CA . THR A 1 83 ? 14.762 6.088 2.060 1.00 91.31 83 THR A CA 1
ATOM 651 C C . THR A 1 83 ? 14.010 7.057 2.962 1.00 91.31 83 THR A C 1
ATOM 653 O O . THR A 1 83 ? 13.406 7.993 2.453 1.00 91.31 83 THR A O 1
ATOM 656 N N . PHE A 1 84 ? 14.027 6.832 4.280 1.00 94.00 84 PHE A N 1
ATOM 657 C CA . PHE A 1 84 ? 13.276 7.593 5.283 1.00 94.00 84 PHE A CA 1
ATOM 658 C C . PHE A 1 84 ? 11.773 7.683 4.967 1.00 94.00 84 PHE A C 1
ATOM 660 O O . PHE A 1 84 ? 11.118 8.687 5.231 1.00 94.00 84 PHE A O 1
ATOM 667 N N . GLN A 1 85 ? 11.210 6.620 4.383 1.00 93.81 85 GLN A N 1
ATOM 668 C CA . GLN A 1 85 ? 9.823 6.586 3.913 1.00 93.81 85 GLN A CA 1
ATOM 669 C C . GLN A 1 85 ? 9.010 5.486 4.586 1.00 93.81 85 GLN A C 1
ATOM 671 O O . GLN A 1 85 ? 9.508 4.393 4.879 1.00 93.81 85 GLN A O 1
ATOM 676 N N . TYR A 1 86 ? 7.717 5.769 4.743 1.00 94.44 86 TYR A N 1
ATOM 677 C CA . TYR A 1 86 ? 6.714 4.790 5.133 1.00 94.44 86 TYR A CA 1
ATOM 678 C C . TYR A 1 86 ? 6.046 4.173 3.902 1.00 94.44 86 TYR A C 1
ATOM 680 O O . TYR A 1 86 ? 5.739 4.853 2.928 1.00 94.44 86 TYR A O 1
ATOM 688 N N . SER A 1 87 ? 5.787 2.871 3.963 1.00 93.94 87 SER A N 1
ATOM 689 C CA . SER A 1 87 ? 4.869 2.177 3.058 1.00 93.94 87 SER A CA 1
ATOM 690 C C . SER A 1 87 ? 3.635 1.758 3.840 1.00 93.94 87 SER A C 1
ATOM 692 O O . SER A 1 87 ? 3.775 1.187 4.922 1.00 93.94 87 SER A O 1
ATOM 694 N N . ILE A 1 88 ? 2.456 2.003 3.276 1.00 95.12 88 ILE A N 1
ATOM 695 C CA . ILE A 1 88 ? 1.158 1.649 3.853 1.00 95.12 88 ILE A CA 1
ATOM 696 C C . ILE A 1 88 ? 0.517 0.566 2.988 1.00 95.12 88 ILE A C 1
ATOM 698 O O . ILE A 1 88 ? 0.639 0.589 1.763 1.00 95.12 88 ILE A O 1
ATOM 702 N N . TRP A 1 89 ? -0.144 -0.403 3.616 1.00 93.81 89 TRP A N 1
ATOM 703 C CA . TRP A 1 89 ? -0.808 -1.487 2.897 1.00 93.81 89 TRP A CA 1
ATOM 704 C C . TRP A 1 89 ? -2.190 -1.037 2.428 1.00 93.81 89 TRP A C 1
ATOM 706 O O . TRP A 1 89 ? -3.066 -0.795 3.243 1.00 93.81 89 TRP A O 1
ATOM 716 N N . GLY A 1 90 ? -2.419 -0.993 1.114 1.00 93.94 90 GLY A N 1
ATOM 717 C CA . GLY A 1 90 ? -3.700 -0.566 0.530 1.00 93.94 90 GLY A CA 1
ATOM 718 C C . GLY A 1 90 ? -4.966 -1.183 1.161 1.00 93.94 90 GLY A C 1
ATOM 719 O O . GLY A 1 90 ? -5.925 -0.449 1.385 1.00 93.94 90 GLY A O 1
ATOM 720 N N . PRO A 1 91 ? -5.000 -2.485 1.520 1.00 93.62 91 PRO A N 1
ATOM 721 C CA . PRO A 1 91 ? -6.171 -3.088 2.163 1.00 93.62 91 PRO A CA 1
ATOM 722 C C . PRO A 1 91 ? -6.596 -2.459 3.498 1.00 93.62 91 PRO A C 1
ATOM 724 O O . PRO A 1 91 ? -7.745 -2.640 3.888 1.00 93.62 91 PRO A O 1
ATOM 727 N N . THR A 1 92 ? -5.706 -1.748 4.196 1.00 95.56 92 THR A N 1
ATOM 728 C CA . THR A 1 92 ? -5.992 -1.111 5.494 1.00 95.56 92 THR A CA 1
ATOM 729 C C . THR A 1 92 ? -6.515 0.320 5.361 1.00 95.56 92 THR A C 1
ATOM 731 O O . THR A 1 92 ? -6.870 0.934 6.366 1.00 95.56 92 THR A O 1
ATOM 734 N N . LEU A 1 93 ? -6.573 0.863 4.142 1.00 97.00 93 LEU A N 1
ATOM 735 C CA . LEU A 1 93 ? -7.066 2.213 3.881 1.00 97.00 93 LEU A CA 1
ATOM 736 C C . LEU A 1 93 ? -8.591 2.290 3.990 1.00 97.00 93 LEU A C 1
ATOM 738 O O . LEU A 1 93 ? -9.306 1.324 3.713 1.00 97.00 93 LEU A O 1
ATOM 742 N N . GLU A 1 94 ? -9.074 3.457 4.402 1.00 96.81 94 GLU A N 1
ATOM 743 C CA . GLU A 1 94 ? -10.496 3.763 4.509 1.00 96.81 94 GLU A CA 1
ATOM 744 C C . GLU A 1 94 ? -11.216 3.629 3.159 1.00 96.81 94 GLU A C 1
ATOM 746 O O . GLU A 1 94 ? -10.673 3.946 2.095 1.00 96.81 94 GLU A O 1
ATOM 751 N N . ARG A 1 95 ? -12.455 3.133 3.210 1.00 96.88 95 ARG A N 1
ATOM 752 C CA . ARG A 1 95 ? -13.286 2.849 2.039 1.00 96.88 95 ARG A CA 1
ATOM 753 C C . ARG A 1 95 ? -14.620 3.572 2.137 1.00 96.88 95 ARG A C 1
ATOM 755 O O . ARG A 1 95 ? -15.144 3.741 3.236 1.00 96.88 95 ARG A O 1
ATOM 762 N N . GLY A 1 96 ? -15.152 3.967 0.985 1.00 96.06 96 GLY A N 1
ATOM 763 C CA . GLY A 1 96 ? -16.507 4.489 0.860 1.00 96.06 96 GLY A CA 1
ATOM 764 C C . GLY A 1 96 ? -17.564 3.398 1.029 1.00 96.06 96 GLY A C 1
ATOM 765 O O . GLY A 1 96 ? -17.258 2.209 1.149 1.00 96.06 96 GLY A O 1
ATOM 766 N N . THR A 1 97 ? -18.831 3.804 0.998 1.00 96.06 97 THR A N 1
ATOM 767 C CA . THR A 1 97 ? -19.992 2.897 1.054 1.00 96.06 97 THR A CA 1
ATOM 768 C C . THR A 1 97 ? -20.079 1.957 -0.151 1.00 96.06 97 THR A C 1
ATOM 770 O O . THR A 1 97 ? -20.690 0.899 -0.057 1.00 96.06 97 THR A O 1
ATOM 773 N N . ASP A 1 98 ? -19.422 2.301 -1.260 1.00 95.81 98 ASP A N 1
ATOM 774 C CA . ASP A 1 98 ? -19.273 1.473 -2.462 1.00 95.81 98 ASP A CA 1
ATOM 775 C C . ASP A 1 98 ? -18.141 0.431 -2.351 1.00 95.81 98 ASP A C 1
ATOM 777 O O . ASP A 1 98 ? -17.857 -0.302 -3.299 1.00 95.81 98 ASP A O 1
ATOM 781 N N . GLY A 1 99 ? -17.454 0.383 -1.206 1.00 94.81 99 GLY A N 1
ATOM 782 C CA . GLY A 1 99 ? -16.335 -0.516 -0.954 1.00 94.81 99 GLY A CA 1
ATOM 783 C C . GLY A 1 99 ? -15.029 -0.111 -1.643 1.00 94.81 99 GLY A C 1
ATOM 784 O O . GLY A 1 99 ? -14.023 -0.807 -1.469 1.00 94.81 99 GLY A O 1
ATOM 785 N N . LYS A 1 100 ? -14.977 0.999 -2.388 1.00 95.62 100 LYS A N 1
ATOM 786 C CA . LYS A 1 100 ? -13.737 1.495 -3.001 1.00 95.62 100 LYS A CA 1
ATOM 787 C C . LYS A 1 100 ? -12.912 2.269 -1.986 1.00 95.62 100 LYS A C 1
ATOM 789 O O . LYS A 1 100 ? -13.445 2.877 -1.063 1.00 95.62 100 LYS A O 1
ATOM 794 N N . ILE A 1 101 ? -11.591 2.240 -2.150 1.00 96.56 101 ILE A N 1
ATOM 795 C CA . ILE A 1 101 ? -10.702 3.050 -1.312 1.00 96.56 101 ILE A CA 1
ATOM 796 C C . ILE A 1 101 ? -10.967 4.526 -1.619 1.00 96.56 101 ILE A C 1
ATOM 798 O O . ILE A 1 101 ? -11.038 4.911 -2.788 1.00 96.56 101 ILE A O 1
ATOM 802 N N . LEU A 1 102 ? -11.108 5.344 -0.577 1.00 96.50 102 LEU A N 1
ATOM 803 C CA . LEU A 1 102 ? -11.291 6.782 -0.749 1.00 96.50 102 LEU A CA 1
ATOM 804 C C . LEU A 1 102 ? -10.071 7.407 -1.441 1.00 96.50 102 LEU A C 1
ATOM 806 O O . LEU A 1 102 ? -8.936 6.961 -1.268 1.00 96.50 102 LEU A O 1
ATOM 810 N N . ASN A 1 103 ? -10.304 8.462 -2.228 1.00 95.75 103 ASN A N 1
ATOM 811 C CA . ASN A 1 103 ? -9.272 9.161 -3.004 1.00 95.75 103 ASN A CA 1
ATOM 812 C C . ASN A 1 103 ? -8.509 8.276 -4.007 1.00 95.75 103 ASN A C 1
ATOM 814 O O . ASN A 1 103 ? -7.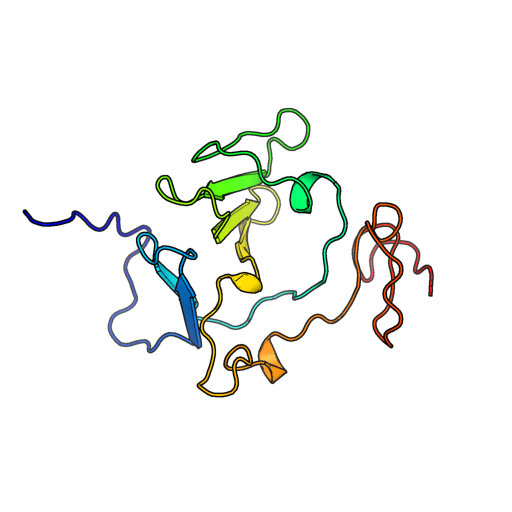352 8.567 -4.317 1.00 95.75 103 ASN A O 1
ATOM 818 N N . TRP A 1 104 ? -9.152 7.226 -4.537 1.00 95.50 104 TRP A N 1
ATOM 819 C CA . TRP A 1 104 ? -8.545 6.246 -5.446 1.00 95.50 104 TRP A CA 1
ATOM 820 C C . TRP A 1 104 ? -7.722 6.865 -6.584 1.00 95.50 104 TRP A C 1
ATOM 822 O O . TRP A 1 104 ? -6.595 6.435 -6.817 1.00 95.50 104 TRP A O 1
ATOM 832 N N . ASP A 1 105 ? -8.211 7.926 -7.230 1.00 94.62 105 ASP A N 1
ATOM 833 C CA . ASP A 1 105 ? -7.510 8.574 -8.349 1.00 94.62 105 ASP A CA 1
ATOM 834 C C . ASP A 1 105 ? -6.117 9.106 -7.990 1.00 94.62 105 ASP A C 1
ATOM 836 O O . ASP A 1 105 ? -5.256 9.222 -8.860 1.00 94.62 105 ASP A O 1
ATOM 840 N N . LYS A 1 106 ? -5.875 9.389 -6.706 1.00 94.38 106 LYS A N 1
ATOM 841 C CA . LYS A 1 106 ? -4.605 9.915 -6.187 1.00 94.38 106 LYS A CA 1
ATOM 842 C C . LYS A 1 106 ? -3.670 8.834 -5.644 1.00 94.38 106 LYS A C 1
ATOM 844 O O . LYS A 1 106 ? -2.517 9.131 -5.348 1.00 94.38 106 LYS A O 1
ATOM 849 N N . ILE A 1 107 ? -4.164 7.611 -5.448 1.00 95.00 107 ILE A N 1
ATOM 850 C CA . ILE A 1 107 ? -3.425 6.529 -4.776 1.00 95.00 107 ILE A CA 1
ATOM 851 C C . ILE A 1 107 ? -3.423 5.213 -5.556 1.00 95.00 107 ILE A C 1
ATOM 853 O O . ILE A 1 107 ? -2.854 4.231 -5.074 1.00 95.00 107 ILE A O 1
ATOM 857 N N . LYS A 1 108 ? -4.076 5.150 -6.721 1.00 95.50 108 LYS A N 1
ATOM 858 C CA . LYS A 1 108 ? -4.112 3.943 -7.546 1.00 95.50 108 LYS A CA 1
ATOM 859 C C . LYS A 1 108 ? -2.686 3.499 -7.917 1.00 95.50 108 LYS A C 1
ATOM 861 O O . LYS A 1 108 ? -1.851 4.356 -8.213 1.00 95.50 108 LYS A O 1
ATOM 866 N N . PRO A 1 109 ? -2.382 2.191 -7.876 1.00 96.75 109 PRO A N 1
ATOM 867 C CA . PRO A 1 109 ? -1.075 1.686 -8.276 1.00 96.75 109 PRO A CA 1
ATOM 868 C C . PRO A 1 109 ? -0.722 2.038 -9.724 1.00 96.75 109 PRO A C 1
ATOM 870 O O . PRO A 1 109 ? -1.588 2.000 -10.594 1.00 96.75 109 PRO A O 1
ATOM 873 N N . THR A 1 110 ? 0.550 2.332 -9.983 1.00 96.62 110 THR A N 1
ATOM 874 C CA . THR A 1 110 ? 1.074 2.630 -11.331 1.00 96.62 110 THR A CA 1
ATOM 875 C C . THR A 1 110 ? 1.743 1.427 -11.991 1.00 96.62 110 THR A C 1
ATOM 877 O O . THR A 1 110 ? 1.862 1.370 -13.212 1.00 96.62 110 THR A O 1
ATOM 880 N N . ALA A 1 111 ? 2.164 0.442 -11.193 1.00 97.38 111 ALA A N 1
ATOM 881 C CA . ALA A 1 111 ? 2.953 -0.686 -11.668 1.00 97.38 111 ALA A CA 1
ATOM 882 C C . ALA A 1 111 ? 2.872 -1.921 -10.763 1.00 97.38 111 ALA A C 1
ATOM 884 O O . ALA A 1 111 ? 2.500 -1.857 -9.586 1.00 97.38 111 ALA A O 1
ATOM 885 N N . HIS A 1 112 ? 3.336 -3.041 -11.315 1.00 97.56 112 HIS A N 1
ATOM 886 C CA . HIS A 1 112 ? 3.658 -4.276 -10.614 1.00 97.56 112 HIS A CA 1
ATOM 887 C C . HIS A 1 112 ? 5.173 -4.402 -10.456 1.00 97.56 112 HIS A C 1
ATOM 889 O O . HIS A 1 112 ? 5.902 -4.521 -11.435 1.00 97.56 112 HIS A O 1
ATOM 895 N N . GLN A 1 113 ? 5.658 -4.434 -9.220 1.00 97.25 113 GLN A N 1
ATOM 896 C CA . GLN A 1 113 ? 7.077 -4.561 -8.889 1.00 97.25 113 GLN A CA 1
ATOM 897 C C . GLN A 1 113 ? 7.390 -5.937 -8.308 1.00 97.25 113 GLN A C 1
ATOM 899 O O . GLN A 1 113 ? 6.568 -6.517 -7.592 1.00 97.25 113 GLN A O 1
ATOM 904 N N . PHE A 1 114 ? 8.602 -6.437 -8.559 1.00 96.31 114 PHE A N 1
ATOM 905 C CA . PHE A 1 114 ? 9.029 -7.792 -8.175 1.00 96.31 114 PHE A CA 1
ATOM 906 C C . PHE A 1 114 ? 8.130 -8.897 -8.755 1.00 96.31 114 PHE A C 1
ATOM 908 O O . PHE A 1 114 ? 7.890 -9.918 -8.111 1.00 96.31 114 PHE A O 1
ATOM 915 N N . TYR A 1 115 ? 7.604 -8.694 -9.966 1.00 96.62 115 TYR A N 1
ATOM 916 C CA . TYR A 1 115 ? 6.542 -9.525 -10.550 1.00 96.62 115 TYR A CA 1
ATOM 917 C C . TYR A 1 115 ? 6.967 -10.981 -10.816 1.00 96.62 115 TYR A C 1
ATOM 919 O O . TYR A 1 115 ? 6.129 -11.879 -10.886 1.00 96.62 115 TYR A O 1
ATOM 927 N N . GLY A 1 116 ? 8.273 -11.254 -10.887 1.00 94.62 116 GLY A N 1
ATOM 928 C CA . GLY A 1 116 ? 8.811 -12.614 -11.000 1.00 94.62 116 GLY A CA 1
ATOM 929 C C . GLY A 1 116 ? 8.442 -13.537 -9.831 1.00 94.62 116 GLY A C 1
ATOM 930 O O . GLY A 1 116 ? 8.439 -14.748 -10.006 1.00 94.62 116 GLY A O 1
ATOM 931 N N . THR A 1 117 ? 8.086 -12.990 -8.662 1.00 93.94 117 THR A N 1
ATOM 932 C CA . THR A 1 117 ? 7.671 -13.781 -7.490 1.00 93.94 117 THR A CA 1
ATOM 933 C C . THR A 1 117 ? 6.168 -13.743 -7.224 1.00 93.94 117 THR A C 1
ATOM 935 O O . THR A 1 117 ? 5.751 -14.096 -6.126 1.00 93.94 117 THR A O 1
ATOM 938 N N . ARG A 1 118 ? 5.351 -13.278 -8.176 1.00 94.06 118 ARG A N 1
ATOM 939 C CA . ARG A 1 118 ? 3.884 -13.208 -8.047 1.00 94.06 118 ARG A CA 1
ATOM 940 C C . ARG A 1 118 ? 3.255 -14.564 -7.709 1.00 94.06 118 ARG A C 1
ATOM 942 O O . ARG A 1 118 ? 3.773 -15.607 -8.089 1.00 94.06 118 ARG A O 1
ATOM 949 N N . VAL A 1 119 ? 2.115 -14.523 -7.020 1.00 93.56 119 VAL A N 1
ATOM 950 C CA . VAL A 1 119 ? 1.315 -15.724 -6.708 1.00 93.56 119 VAL A CA 1
ATOM 951 C C . VAL A 1 119 ? 0.435 -16.134 -7.892 1.00 93.56 119 VAL A C 1
ATOM 953 O O . VAL A 1 119 ? 0.155 -17.313 -8.066 1.00 93.56 119 VAL A O 1
ATOM 956 N N . LEU A 1 120 ? 0.006 -15.166 -8.703 1.00 94.69 120 LEU A N 1
ATOM 957 C CA . LEU A 1 120 ? -0.803 -15.376 -9.902 1.00 94.69 120 LEU A CA 1
ATOM 958 C C . LEU A 1 120 ? -0.456 -14.336 -10.969 1.00 94.69 120 LEU A C 1
ATOM 960 O O . LEU A 1 120 ? 0.064 -13.260 -10.647 1.00 94.69 120 LEU A O 1
ATOM 964 N N . ASP A 1 121 ? -0.763 -14.655 -12.222 1.00 95.38 121 ASP A N 1
ATOM 965 C CA . ASP A 1 121 ? -0.702 -13.709 -13.332 1.00 95.38 121 ASP A CA 1
ATOM 966 C C . ASP A 1 121 ? -1.843 -12.692 -13.227 1.00 95.38 121 ASP A C 1
ATOM 968 O O . ASP A 1 121 ? -3.018 -13.041 -13.146 1.00 95.38 121 ASP A O 1
ATOM 972 N N . VAL A 1 122 ? -1.481 -11.412 -13.221 1.00 95.56 122 VAL A N 1
ATOM 973 C CA . VAL A 1 122 ? -2.424 -10.286 -13.230 1.00 95.56 122 VAL A CA 1
ATOM 974 C C . VAL A 1 122 ? -2.491 -9.723 -14.642 1.00 95.56 122 VAL A C 1
ATOM 976 O O . VAL A 1 122 ? -1.507 -9.149 -15.112 1.00 95.56 122 VAL A O 1
ATOM 979 N N . ASN A 1 123 ? -3.639 -9.895 -15.297 1.00 95.12 123 ASN A N 1
ATOM 980 C CA . ASN A 1 123 ? -3.898 -9.388 -16.640 1.00 95.12 123 ASN A CA 1
ATOM 981 C C . ASN A 1 123 ? -4.527 -7.987 -16.576 1.00 95.12 123 ASN A C 1
ATOM 983 O O . ASN A 1 123 ? -5.744 -7.834 -16.636 1.00 95.12 123 ASN A O 1
ATOM 987 N N . ASP A 1 124 ? -3.679 -6.982 -16.390 1.00 95.69 124 ASP A N 1
ATOM 988 C CA . ASP A 1 124 ? -4.027 -5.564 -16.432 1.00 95.69 124 ASP A 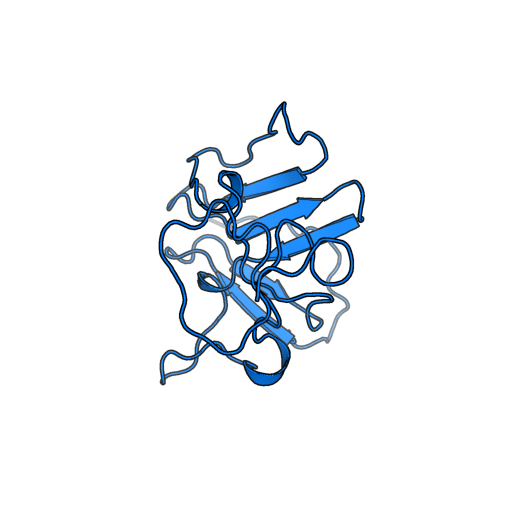CA 1
ATOM 989 C C . ASP A 1 124 ? -3.029 -4.775 -17.294 1.00 95.69 124 ASP A C 1
ATOM 991 O O . ASP A 1 124 ? -2.005 -5.300 -17.744 1.00 95.69 124 ASP A O 1
ATOM 995 N N . GLU A 1 125 ? -3.321 -3.494 -17.502 1.00 95.88 125 GLU A N 1
ATOM 996 C CA . GLU A 1 125 ? -2.521 -2.588 -18.337 1.00 95.88 125 GLU A CA 1
ATOM 997 C C . GLU A 1 125 ? -1.299 -2.006 -17.604 1.00 95.88 125 GLU A C 1
ATOM 999 O O . GLU A 1 125 ? -0.494 -1.281 -18.191 1.00 95.88 125 GLU A O 1
ATOM 1004 N N . LEU A 1 126 ? -1.132 -2.312 -16.313 1.00 97.19 126 LEU A N 1
ATOM 1005 C CA . LEU A 1 126 ? -0.038 -1.779 -15.513 1.00 97.19 126 LEU A CA 1
ATOM 1006 C C . LEU A 1 126 ? 1.285 -2.459 -15.878 1.00 97.19 126 LEU A C 1
ATOM 1008 O O . LEU A 1 126 ? 1.370 -3.684 -16.032 1.00 97.19 126 LEU A O 1
ATOM 1012 N N . GLY A 1 127 ? 2.350 -1.657 -15.957 1.00 97.00 127 GLY A N 1
ATOM 1013 C CA . GLY A 1 127 ? 3.686 -2.151 -16.277 1.00 97.00 127 GLY A CA 1
ATOM 1014 C C . GLY A 1 127 ? 4.191 -3.146 -15.233 1.00 97.00 127 GLY A C 1
ATOM 1015 O O . GLY A 1 127 ? 4.086 -2.905 -14.027 1.00 97.00 127 GLY A O 1
ATOM 1016 N N . LYS A 1 128 ? 4.768 -4.257 -15.688 1.00 97.81 128 LYS A N 1
ATOM 1017 C CA . LYS A 1 128 ? 5.286 -5.336 -14.841 1.00 97.81 128 LYS A CA 1
ATOM 1018 C C . LYS A 1 128 ? 6.807 -5.308 -14.841 1.00 97.81 128 LYS A C 1
ATOM 1020 O O . LYS A 1 128 ? 7.432 -5.265 -15.892 1.00 97.81 128 LYS A O 1
ATOM 1025 N N . TRP A 1 129 ? 7.420 -5.327 -13.662 1.00 98.12 129 TRP A N 1
ATOM 1026 C CA . TRP A 1 129 ? 8.854 -5.086 -13.483 1.00 98.12 129 TRP A CA 1
ATOM 1027 C C . TRP A 1 129 ? 9.517 -6.203 -12.676 1.00 98.12 129 TRP A C 1
ATOM 1029 O O . TRP A 1 129 ? 8.952 -6.707 -11.698 1.00 98.12 129 TRP A O 1
ATOM 1039 N N . VAL A 1 130 ? 10.759 -6.549 -13.039 1.00 97.06 130 VAL A N 1
ATOM 1040 C CA . VAL A 1 130 ? 11.583 -7.512 -12.278 1.00 97.06 130 VAL A CA 1
ATOM 1041 C C . VAL A 1 130 ? 11.900 -6.984 -10.873 1.00 97.06 130 VAL A C 1
ATOM 1043 O O . VAL A 1 130 ? 11.962 -7.751 -9.914 1.00 97.06 130 VAL A O 1
ATOM 1046 N N . GLY A 1 131 ? 12.054 -5.667 -10.737 1.00 95.88 131 GLY A N 1
ATOM 1047 C CA . GLY A 1 131 ? 12.337 -4.976 -9.481 1.00 95.88 131 GLY A CA 1
ATOM 1048 C C . GLY A 1 131 ? 11.482 -3.722 -9.339 1.00 95.88 131 GLY A C 1
ATOM 1049 O O . GLY A 1 131 ? 10.257 -3.810 -9.390 1.00 95.88 131 GLY A O 1
ATOM 1050 N N . TYR A 1 132 ? 12.124 -2.570 -9.153 1.00 94.56 132 TYR A N 1
ATOM 1051 C CA . TYR A 1 132 ? 11.446 -1.283 -8.990 1.00 94.56 132 TYR A CA 1
ATOM 1052 C C . TYR A 1 132 ? 11.090 -0.654 -10.345 1.00 94.56 132 TYR A C 1
ATOM 1054 O O . TYR A 1 132 ? 11.868 -0.724 -11.298 1.00 94.56 132 TYR A O 1
ATOM 1062 N N . GLU A 1 133 ? 9.932 0.005 -10.402 1.00 95.62 133 GLU A N 1
ATOM 1063 C CA . GLU A 1 133 ? 9.476 0.769 -11.570 1.00 95.62 133 GLU A CA 1
ATOM 1064 C C . GLU A 1 133 ? 10.499 1.849 -11.950 1.00 95.62 133 GLU A C 1
ATOM 1066 O O . GLU A 1 133 ? 11.051 2.526 -11.080 1.00 95.62 133 GLU A O 1
ATOM 1071 N N . GLY A 1 134 ? 10.798 1.963 -13.247 1.00 93.94 134 GLY A N 1
ATOM 1072 C CA . GLY A 1 134 ? 11.748 2.941 -13.786 1.00 93.94 134 GLY A CA 1
ATOM 1073 C C . GLY A 1 134 ? 13.225 2.676 -13.462 1.00 93.94 134 GLY A C 1
ATOM 1074 O O . GLY A 1 134 ? 14.084 3.418 -13.926 1.00 93.94 134 GLY A O 1
ATOM 1075 N N . LYS A 1 135 ? 13.547 1.634 -12.681 1.00 94.69 135 LYS A N 1
ATOM 1076 C CA . LYS A 1 135 ? 14.929 1.291 -12.282 1.00 94.69 135 LYS A CA 1
ATOM 1077 C C . LYS A 1 135 ? 15.346 -0.138 -12.619 1.00 94.69 135 LYS A C 1
ATOM 1079 O O . LYS A 1 135 ? 16.508 -0.494 -12.455 1.00 94.69 135 LYS A O 1
ATOM 1084 N N . SER A 1 136 ? 14.407 -0.992 -12.994 1.00 96.31 136 SER A N 1
ATOM 1085 C CA . SER A 1 136 ? 14.652 -2.403 -13.302 1.00 96.31 136 SER A CA 1
ATOM 1086 C C . SER A 1 136 ? 14.125 -2.738 -14.692 1.00 96.31 136 SER A C 1
ATOM 1088 O O . SER A 1 136 ? 13.431 -1.932 -15.299 1.00 96.31 136 SER A O 1
ATOM 1090 N N . THR A 1 137 ? 14.427 -3.926 -15.208 1.00 97.44 137 THR A N 1
ATOM 1091 C CA . THR A 1 137 ? 13.889 -4.375 -16.498 1.00 97.44 137 THR A CA 1
ATOM 1092 C C . THR A 1 137 ? 12.364 -4.513 -16.435 1.00 97.44 137 THR A C 1
ATOM 1094 O O . THR A 1 137 ? 11.832 -5.148 -15.511 1.00 97.44 137 THR A O 1
ATOM 1097 N N . LYS A 1 138 ? 11.669 -3.921 -17.414 1.00 96.44 138 LYS A N 1
ATOM 1098 C CA . LYS A 1 138 ? 10.233 -4.118 -17.640 1.00 96.44 138 LYS A CA 1
ATOM 1099 C C . LYS A 1 138 ? 10.018 -5.458 -18.350 1.00 96.44 138 LYS A C 1
ATOM 1101 O O . LYS A 1 138 ? 10.747 -5.787 -19.277 1.00 96.44 138 LYS A O 1
ATOM 1106 N N . ILE A 1 139 ? 9.052 -6.233 -17.877 1.00 92.12 139 ILE A N 1
ATOM 1107 C CA . ILE A 1 139 ? 8.698 -7.566 -18.378 1.00 92.12 139 ILE A CA 1
ATOM 1108 C C . ILE A 1 139 ? 7.636 -7.438 -19.474 1.00 92.12 139 ILE A C 1
ATOM 1110 O O . ILE A 1 139 ? 7.787 -8.020 -20.542 1.00 92.12 139 ILE A O 1
ATOM 1114 N N . CYS A 1 140 ? 6.586 -6.661 -19.197 1.00 83.44 140 CYS A N 1
ATOM 1115 C CA . CYS A 1 140 ? 5.510 -6.305 -20.117 1.00 83.44 140 CYS A CA 1
ATOM 1116 C C . CYS A 1 140 ? 4.856 -4.988 -19.682 1.00 83.44 140 CYS A C 1
ATOM 1118 O O . CYS A 1 140 ? 4.837 -4.678 -18.466 1.00 83.44 140 CYS A O 1
#

Foldseek 3Di:
DDDDDPDPDDDPPPQDFPWKFADPVRPDIDGHRDFDPAAAAELDPVVVDQDQDQWDCDPVQNQKIWGADNPPSDTAWMAGNVVRDIDGDQVGIDADPVRHHPPCVRRPHQAYACCVNHPDDDPDPHWYFVHDPPPGDTPD

Radius of gyration: 16.22 Å; Cα contacts (8 Å, |Δi|>4): 223; chains: 1; bounding box: 38×38×52 Å